Protein AF-A0A7Y3CES5-F1 (afdb_monomer)

Radius of gyration: 18.07 Å; Cα contacts (8 Å, |Δi|>4): 49; chains: 1; bounding box: 39×51×38 Å

Foldseek 3Di:
DLVVVLVVVLLVVDALVVVVVPDPDDDPLLVVLVVVVVVCVVVVHDDLVSVLVNCVRPVVDRPVVSVVCVVPDDDDDPVVCVVVVVCCVVVPPPPPPDDD

Sequence (100 aa):
SRNHTVGKKIGEGMKLKEILSEMHMVAEGVKTSKSVYNLSRKLDVEMPISHEMYHILYDDLSPKEALHRLMTRGLKNELDELCWRRNKSYLLRSQSFTGL

Secondary structure (DSSP, 8-state):
-HHHHHHHHHHTT--HHHHHHH-SS--HHHHHHHHHHHHHHHTT---HHHHHHHHHHHS---HHHHHHHHHTSPPPPGGGGGGGGG-TTSSSSSS-----

pLDDT: mean 81.35, std 19.29, range [38.53, 96.81]

Structure (mmCIF, N/CA/C/O backbone):
data_AF-A0A7Y3CES5-F1
#
_entry.id   AF-A0A7Y3CES5-F1
#
loop_
_atom_site.group_PDB
_atom_site.id
_atom_site.type_symbol
_atom_site.label_atom_id
_atom_site.label_alt_id
_atom_site.label_comp_id
_atom_site.label_asym_id
_atom_site.label_entity_id
_atom_site.label_seq_id
_atom_site.pdbx_PDB_ins_code
_atom_site.Cartn_x
_atom_site.Cartn_y
_atom_site.Cartn_z
_atom_site.occupancy
_atom_site.B_iso_or_equiv
_atom_site.auth_seq_id
_atom_site.auth_comp_id
_atom_site.auth_asym_id
_atom_site.auth_atom_id
_atom_site.pdbx_PDB_model_num
ATOM 1 N N . SER A 1 1 ? 2.775 9.938 12.852 1.00 85.75 1 SER A N 1
ATOM 2 C CA . SER A 1 1 ? 1.918 10.657 11.879 1.00 85.75 1 SER A CA 1
ATOM 3 C C . SER A 1 1 ? 0.641 9.859 11.644 1.00 85.75 1 SER A C 1
ATOM 5 O O . SER A 1 1 ? 0.624 8.674 11.955 1.00 85.75 1 SER A O 1
ATOM 7 N N . ARG A 1 2 ? -0.414 10.468 11.083 1.00 90.69 2 ARG A N 1
ATOM 8 C CA . ARG A 1 2 ? -1.663 9.755 10.739 1.00 90.69 2 ARG A CA 1
ATOM 9 C C . ARG A 1 2 ? -1.408 8.540 9.832 1.00 90.69 2 ARG A C 1
ATOM 11 O O . ARG A 1 2 ? -1.966 7.476 10.067 1.00 90.69 2 ARG A O 1
ATOM 18 N N . ASN A 1 3 ? -0.481 8.678 8.879 1.00 93.31 3 ASN A N 1
ATOM 19 C CA . ASN A 1 3 ? -0.053 7.590 7.992 1.00 93.31 3 ASN A CA 1
ATOM 20 C C . ASN A 1 3 ? 0.563 6.416 8.767 1.00 93.31 3 ASN A C 1
ATOM 22 O O . ASN A 1 3 ? 0.223 5.271 8.501 1.00 93.31 3 ASN A O 1
ATOM 26 N N . HIS A 1 4 ? 1.428 6.692 9.749 1.00 92.75 4 HIS A N 1
ATOM 27 C CA . HIS A 1 4 ? 2.039 5.642 10.569 1.00 92.75 4 HIS A CA 1
ATOM 28 C C . HIS A 1 4 ? 0.994 4.862 11.378 1.00 92.75 4 HIS A C 1
ATOM 30 O O . HIS A 1 4 ? 1.054 3.641 11.437 1.00 92.75 4 HIS A O 1
ATOM 36 N N . THR A 1 5 ? 0.009 5.550 11.967 1.00 93.62 5 THR A N 1
ATOM 37 C CA . THR A 1 5 ? -1.074 4.893 12.717 1.00 93.62 5 THR A CA 1
ATOM 38 C C . THR A 1 5 ? -1.908 3.978 11.822 1.00 93.62 5 THR A C 1
ATOM 40 O O . THR A 1 5 ? -2.170 2.841 12.201 1.00 93.62 5 THR A O 1
ATOM 43 N N . VAL A 1 6 ? -2.281 4.445 10.624 1.00 94.00 6 VAL A N 1
ATOM 44 C CA . VAL A 1 6 ? -2.992 3.618 9.634 1.00 94.00 6 VAL A CA 1
ATOM 45 C C . VAL A 1 6 ? -2.141 2.416 9.224 1.00 94.00 6 VAL A C 1
ATOM 47 O O . VAL A 1 6 ? -2.628 1.293 9.260 1.00 94.00 6 VAL A O 1
ATOM 50 N N . GLY A 1 7 ? -0.862 2.633 8.907 1.00 93.81 7 GLY A N 1
ATOM 51 C CA . GLY A 1 7 ? 0.058 1.559 8.527 1.00 93.81 7 GLY A CA 1
ATOM 52 C C . GLY A 1 7 ? 0.215 0.495 9.615 1.00 93.81 7 GLY A C 1
ATOM 53 O O . GLY A 1 7 ? 0.169 -0.693 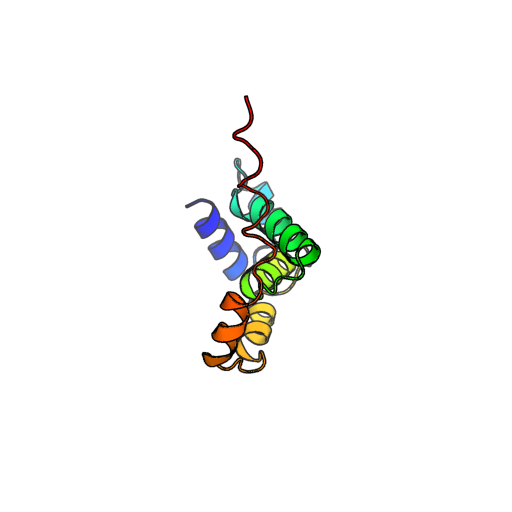9.312 1.00 93.81 7 GLY A O 1
ATOM 54 N N . LYS A 1 8 ? 0.323 0.907 10.885 1.00 95.06 8 LYS A N 1
ATOM 55 C CA . LYS A 1 8 ? 0.392 -0.016 12.023 1.00 95.06 8 LYS A CA 1
ATOM 56 C C . LYS A 1 8 ? -0.868 -0.885 12.123 1.00 95.06 8 LYS A C 1
ATOM 58 O O . LYS A 1 8 ? -0.742 -2.101 12.164 1.00 95.06 8 LYS A O 1
ATOM 63 N N . LYS A 1 9 ? -2.059 -0.278 12.083 1.00 94.38 9 LYS A N 1
ATOM 64 C CA . LYS A 1 9 ? -3.341 -1.004 12.159 1.00 94.38 9 LYS A CA 1
ATOM 65 C C . LYS A 1 9 ? -3.539 -1.981 10.995 1.00 94.38 9 LYS A C 1
ATOM 67 O O . LYS A 1 9 ? -4.001 -3.098 11.198 1.00 94.38 9 LYS A O 1
ATOM 72 N N . ILE A 1 10 ? -3.142 -1.586 9.783 1.00 94.56 10 ILE A N 1
ATOM 73 C CA . ILE A 1 10 ? -3.137 -2.485 8.617 1.00 94.56 10 ILE A CA 1
ATOM 74 C C . ILE A 1 10 ? -2.198 -3.674 8.857 1.00 94.56 10 ILE A C 1
ATOM 76 O O . ILE A 1 10 ? -2.561 -4.811 8.571 1.00 94.56 10 ILE A O 1
ATOM 80 N N . GLY A 1 11 ? -1.006 -3.428 9.408 1.00 93.19 11 GLY A N 1
ATOM 81 C CA . GLY A 1 11 ? -0.053 -4.482 9.767 1.00 93.19 11 GLY A CA 1
ATOM 82 C C . GLY A 1 11 ? -0.564 -5.435 10.854 1.00 93.19 11 GLY A C 1
ATOM 83 O O . GLY A 1 11 ? -0.204 -6.607 10.852 1.00 93.19 11 GLY A O 1
ATOM 84 N N . GLU A 1 12 ? -1.440 -4.955 11.737 1.00 93.81 12 GLU A N 1
ATOM 85 C CA . GLU A 1 12 ? -2.140 -5.754 12.754 1.00 93.81 12 GLU A CA 1
ATOM 86 C C . GLU A 1 12 ? -3.332 -6.549 12.177 1.00 93.81 12 GLU A C 1
ATOM 88 O O . GLU A 1 12 ? -3.945 -7.339 12.890 1.00 93.81 12 GLU A O 1
ATOM 93 N N . GLY A 1 13 ?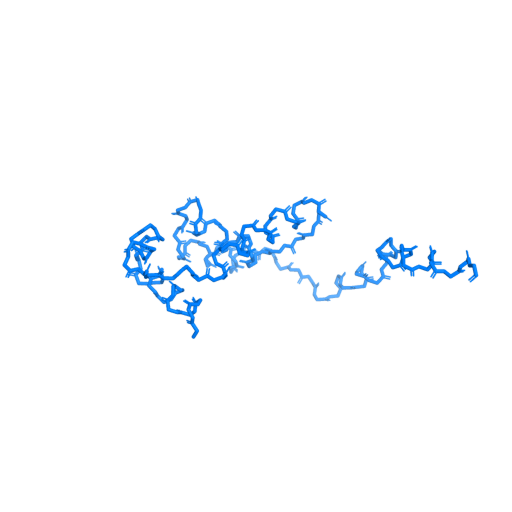 -3.636 -6.388 10.883 1.00 91.44 13 GLY A N 1
ATOM 94 C CA . GLY A 1 13 ? -4.666 -7.145 10.167 1.00 91.44 13 GLY A CA 1
ATOM 95 C C . GLY A 1 13 ? -6.012 -6.431 10.030 1.00 91.44 13 GLY A C 1
ATOM 96 O O . GLY A 1 13 ? -6.937 -7.008 9.458 1.00 91.44 13 GLY A O 1
ATOM 97 N N . MET A 1 14 ? -6.135 -5.187 10.503 1.00 93.06 14 MET A N 1
ATOM 98 C CA . MET A 1 14 ? -7.369 -4.413 10.352 1.00 93.06 14 MET A CA 1
ATOM 99 C C . MET A 1 14 ? -7.591 -3.995 8.896 1.00 93.06 14 MET A C 1
ATOM 101 O O . MET A 1 14 ? -6.657 -3.592 8.193 1.00 93.06 14 MET A O 1
ATOM 105 N N . LYS A 1 15 ? -8.849 -4.007 8.449 1.00 91.94 15 LYS A N 1
ATOM 106 C CA . LYS A 1 15 ? -9.211 -3.529 7.113 1.00 91.94 15 LYS A CA 1
ATOM 107 C C . LYS A 1 15 ? -9.230 -2.006 7.077 1.00 91.94 15 LY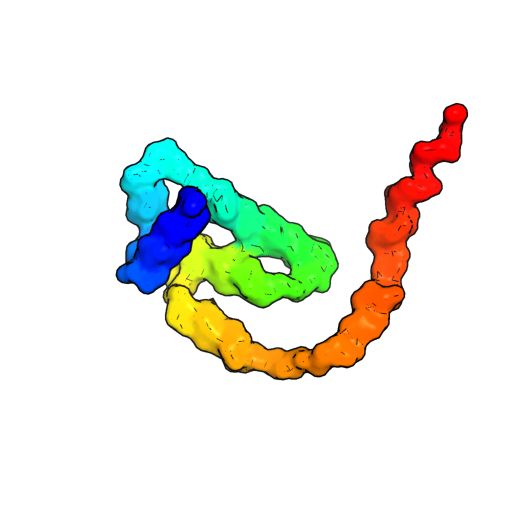S A C 1
ATOM 109 O O . LYS A 1 15 ? -9.668 -1.341 8.014 1.00 91.94 15 LYS A O 1
ATOM 114 N N . LEU A 1 16 ? -8.843 -1.431 5.936 1.00 91.75 16 LEU A N 1
ATOM 115 C CA . LEU A 1 16 ? -8.827 0.024 5.756 1.00 91.75 16 LEU A CA 1
ATOM 116 C C . LEU A 1 16 ? -10.187 0.668 6.071 1.00 91.75 16 LEU A C 1
ATOM 118 O O . LEU A 1 16 ? -10.231 1.728 6.686 1.00 91.75 16 LEU A O 1
ATOM 122 N N . LYS A 1 17 ? -11.296 0.023 5.689 1.00 91.44 17 LYS A N 1
ATOM 123 C CA . LYS A 1 17 ? -12.653 0.522 5.968 1.00 91.44 17 LYS A CA 1
ATOM 124 C C . LYS A 1 17 ? -12.926 0.664 7.469 1.00 91.44 17 LYS A C 1
ATOM 126 O O . LYS A 1 17 ? -13.474 1.682 7.877 1.00 91.44 17 LYS A O 1
ATOM 131 N N . GLU A 1 18 ? -12.506 -0.311 8.271 1.00 91.75 18 GLU A N 1
ATOM 132 C CA . GLU A 1 18 ? -12.663 -0.296 9.732 1.00 91.75 18 GLU A CA 1
ATOM 133 C C . GLU A 1 18 ? -11.833 0.840 10.334 1.00 91.75 18 GLU A C 1
ATOM 135 O O . GLU A 1 18 ? -12.353 1.688 11.056 1.00 91.75 18 GLU A O 1
ATOM 140 N N . ILE A 1 19 ? -10.569 0.947 9.917 1.00 92.00 19 ILE A N 1
ATOM 141 C CA . ILE A 1 19 ? -9.659 2.007 10.362 1.00 92.00 19 ILE A CA 1
ATOM 142 C C . ILE A 1 19 ? -10.231 3.396 10.051 1.00 92.00 19 ILE A C 1
ATOM 1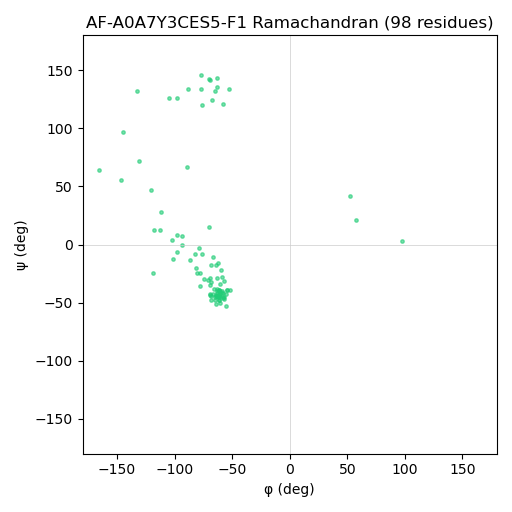44 O O . ILE A 1 19 ? -10.193 4.285 10.899 1.00 92.00 19 ILE A O 1
ATOM 148 N N . LEU A 1 20 ? -10.761 3.596 8.840 1.00 89.88 20 LEU A N 1
ATOM 149 C CA . LEU A 1 20 ? -11.350 4.871 8.432 1.00 89.88 20 LEU A CA 1
ATOM 150 C C . LEU A 1 20 ? -12.661 5.176 9.164 1.00 89.88 20 LEU A C 1
ATOM 152 O O . LEU A 1 20 ? -12.956 6.349 9.361 1.00 89.88 20 LEU A O 1
ATOM 156 N N . SER A 1 21 ? -13.422 4.160 9.581 1.00 90.44 21 SER A N 1
ATOM 157 C CA . SER A 1 21 ? -14.650 4.353 10.363 1.00 90.44 21 SER A CA 1
ATOM 158 C C . SER A 1 21 ? -14.378 4.814 11.800 1.00 90.44 21 SER A C 1
ATOM 160 O O . SER A 1 21 ? -15.154 5.582 12.359 1.00 90.44 21 SER A O 1
ATOM 162 N N . GLU A 1 22 ? -13.243 4.412 12.377 1.00 88.00 22 GLU A N 1
ATOM 163 C CA . GLU A 1 22 ? -12.815 4.825 13.720 1.00 88.00 22 GLU A CA 1
ATOM 164 C C . GLU A 1 22 ? -12.143 6.208 13.739 1.00 88.00 22 GLU A C 1
ATOM 166 O O . GLU A 1 22 ? -12.019 6.845 14.788 1.00 88.00 22 GLU A O 1
ATOM 171 N N . MET A 1 23 ? -11.650 6.677 12.591 1.00 82.69 23 MET A N 1
ATOM 172 C CA . MET A 1 23 ? -10.878 7.911 12.495 1.00 82.69 23 MET A CA 1
ATOM 173 C C . MET A 1 23 ? -11.748 9.087 12.049 1.00 82.69 23 MET A C 1
ATOM 175 O O . MET A 1 23 ? -12.311 9.088 10.963 1.00 82.69 23 MET A O 1
ATOM 179 N N . HIS A 1 24 ? -11.741 10.172 12.827 1.00 78.25 24 HIS A N 1
ATOM 180 C CA . HIS A 1 24 ? -12.376 11.436 12.424 1.00 78.25 24 HIS A CA 1
ATOM 181 C C . HIS A 1 24 ? -11.659 12.134 11.253 1.00 78.25 24 HIS A C 1
ATOM 183 O O . HIS A 1 24 ? -12.221 13.015 10.609 1.00 78.25 24 HIS A O 1
ATOM 189 N N . MET A 1 25 ? -10.404 11.767 10.973 1.00 78.31 25 MET A N 1
ATOM 190 C CA . MET A 1 25 ? -9.596 12.355 9.905 1.00 78.31 25 MET A CA 1
ATOM 191 C C . MET A 1 25 ? -8.912 11.273 9.074 1.00 78.31 25 MET A C 1
ATOM 193 O O . MET A 1 25 ? -8.250 10.387 9.613 1.00 78.31 25 MET A O 1
ATOM 197 N N . VAL A 1 26 ? -9.005 11.392 7.750 1.00 80.38 26 VAL A N 1
ATOM 198 C CA . VAL A 1 26 ? -8.361 10.470 6.806 1.00 80.38 26 VAL A CA 1
ATOM 199 C C . VAL A 1 26 ? -6.865 10.770 6.711 1.00 80.38 26 VAL A C 1
ATOM 201 O O . VAL A 1 26 ? -6.456 11.919 6.548 1.00 80.38 26 VAL A O 1
ATOM 204 N N . ALA A 1 27 ? -6.037 9.730 6.764 1.00 88.44 27 ALA A N 1
ATOM 205 C CA . ALA A 1 27 ? -4.606 9.851 6.521 1.00 88.44 27 ALA A CA 1
ATOM 206 C C . ALA A 1 27 ? -4.328 10.221 5.049 1.00 88.44 27 ALA A C 1
ATOM 208 O O . ALA A 1 27 ? -4.751 9.515 4.133 1.00 88.44 27 ALA A O 1
ATOM 209 N N . GLU A 1 28 ? -3.598 11.316 4.816 1.00 91.12 28 GLU A N 1
ATOM 210 C CA . GLU A 1 28 ? -3.271 11.833 3.474 1.00 91.12 28 GLU A CA 1
ATOM 211 C C . GLU A 1 28 ? -2.652 10.759 2.569 1.00 91.12 28 GLU A C 1
ATOM 213 O O . GLU A 1 28 ? -3.011 10.649 1.397 1.00 91.12 28 GLU A O 1
ATOM 218 N N . GLY A 1 29 ? -1.792 9.905 3.139 1.00 90.06 29 GLY A N 1
ATOM 219 C CA . GLY A 1 29 ? -1.106 8.829 2.427 1.00 90.06 29 GLY A CA 1
ATOM 220 C C . GLY A 1 29 ? -2.048 7.826 1.761 1.00 90.06 29 GLY A C 1
ATOM 221 O O . GLY A 1 29 ? -1.703 7.292 0.711 1.00 90.06 29 GLY A O 1
ATOM 222 N N . VAL A 1 30 ? -3.259 7.632 2.298 1.00 92.06 30 VAL A N 1
ATOM 223 C CA . VAL A 1 30 ? -4.271 6.748 1.698 1.00 92.06 30 VAL A CA 1
ATOM 224 C C . VAL A 1 30 ? -4.689 7.287 0.332 1.00 92.06 30 VAL A C 1
ATOM 226 O O . VAL A 1 30 ? -4.622 6.576 -0.671 1.00 92.06 30 VAL A O 1
ATOM 229 N N . LYS A 1 31 ? -5.057 8.572 0.260 1.00 91.88 31 LYS A N 1
ATOM 230 C CA . LYS A 1 31 ? -5.462 9.218 -0.998 1.00 91.88 31 LYS A CA 1
ATOM 231 C C . LYS A 1 31 ? -4.273 9.382 -1.945 1.00 91.88 31 LYS A C 1
ATOM 233 O O . LYS A 1 31 ? -4.392 9.096 -3.134 1.00 91.88 31 LYS A O 1
ATOM 238 N N . THR A 1 32 ? -3.120 9.786 -1.414 1.00 93.88 32 THR A N 1
ATOM 239 C CA . THR A 1 32 ? -1.899 9.988 -2.203 1.00 93.88 32 THR A CA 1
ATOM 240 C C . THR A 1 32 ? -1.427 8.697 -2.863 1.00 93.88 32 THR A C 1
ATOM 242 O O . THR A 1 32 ? -1.054 8.736 -4.031 1.00 93.88 32 THR A O 1
ATOM 245 N N . SER A 1 33 ? -1.510 7.549 -2.182 1.00 94.56 33 SER A N 1
ATOM 246 C CA . SER A 1 33 ? -1.146 6.245 -2.757 1.00 94.56 33 SER A CA 1
ATOM 247 C C . SER A 1 33 ? -1.920 5.948 -4.049 1.00 94.56 33 SER A C 1
ATOM 249 O O . SER A 1 33 ? -1.313 5.567 -5.048 1.00 94.56 33 SER A O 1
ATOM 251 N N . LYS A 1 34 ? -3.229 6.239 -4.088 1.00 95.56 34 LYS A N 1
ATOM 252 C CA . LYS A 1 34 ? -4.050 6.097 -5.303 1.00 95.56 34 LYS A CA 1
ATOM 253 C C . LYS A 1 34 ? -3.607 7.031 -6.426 1.00 95.56 34 LYS A C 1
ATOM 255 O O . LYS A 1 34 ? -3.501 6.609 -7.576 1.00 95.56 34 LYS A O 1
ATOM 260 N N . SER A 1 35 ? -3.334 8.294 -6.108 1.00 96.19 35 SER A N 1
ATOM 261 C CA . SER A 1 35 ? -2.855 9.264 -7.098 1.00 96.19 35 SER A CA 1
ATOM 262 C C . SER A 1 35 ? -1.496 8.868 -7.677 1.00 96.19 35 SER A C 1
ATOM 264 O O . SER A 1 35 ? -1.321 8.915 -8.892 1.00 96.19 35 SER A O 1
ATOM 266 N N . VAL A 1 36 ? -0.561 8.434 -6.827 1.00 96.19 36 VAL A N 1
ATOM 267 C CA . VAL A 1 36 ? 0.781 7.987 -7.233 1.00 96.19 36 VAL A CA 1
ATOM 268 C C . VAL A 1 36 ? 0.699 6.729 -8.093 1.00 96.19 36 VAL A C 1
ATOM 270 O O . VAL A 1 36 ? 1.319 6.690 -9.152 1.00 96.19 36 VAL A O 1
ATOM 273 N N . TYR A 1 37 ? -0.113 5.742 -7.705 1.00 96.81 37 TYR A N 1
ATOM 274 C CA . TYR A 1 37 ? -0.351 4.545 -8.514 1.00 96.81 37 TYR A CA 1
ATOM 275 C C . TYR A 1 37 ? -0.838 4.911 -9.922 1.00 96.81 37 TYR A C 1
ATOM 277 O O . TYR A 1 37 ? -0.207 4.557 -10.919 1.00 96.81 37 TYR A O 1
ATOM 285 N N . ASN A 1 38 ? -1.888 5.728 -10.011 1.00 96.12 38 ASN A N 1
ATOM 286 C CA . ASN A 1 38 ? -2.439 6.166 -11.292 1.00 96.12 38 ASN A CA 1
ATOM 287 C C . ASN A 1 38 ? -1.434 6.970 -12.128 1.00 96.12 38 ASN A C 1
ATOM 289 O O . ASN A 1 38 ? -1.389 6.816 -13.347 1.00 96.12 38 ASN A O 1
ATOM 293 N N . LEU A 1 39 ? -0.635 7.834 -11.498 1.00 96.38 39 LEU A N 1
ATOM 294 C CA . LEU A 1 39 ? 0.371 8.635 -12.193 1.00 96.38 39 LEU A CA 1
ATOM 295 C C . LEU A 1 39 ? 1.513 7.767 -12.724 1.00 96.38 39 LEU A C 1
ATOM 297 O O . LEU A 1 39 ? 1.896 7.914 -13.879 1.00 96.38 39 LEU A O 1
ATOM 301 N N . SER A 1 40 ? 2.011 6.833 -11.916 1.00 94.38 40 SER A N 1
ATOM 302 C CA . SER A 1 40 ? 3.082 5.915 -12.314 1.00 94.38 40 SER A CA 1
ATOM 303 C C . SER A 1 40 ? 2.688 5.081 -13.539 1.00 94.38 40 SER A C 1
ATOM 305 O O . SER A 1 40 ? 3.466 4.963 -14.477 1.00 94.38 40 SER A O 1
ATOM 307 N N . ARG A 1 41 ? 1.428 4.622 -13.601 1.00 94.25 41 ARG A N 1
ATOM 308 C CA . ARG A 1 41 ? 0.860 3.914 -14.759 1.00 94.25 41 ARG A CA 1
ATOM 309 C C . ARG A 1 41 ? 0.746 4.801 -15.999 1.00 94.25 41 ARG A C 1
ATOM 311 O O . ARG A 1 41 ? 0.973 4.326 -17.102 1.00 94.25 41 ARG A O 1
ATOM 318 N N . LYS A 1 42 ? 0.395 6.081 -15.830 1.00 94.69 42 LYS A N 1
ATOM 319 C CA . LYS A 1 42 ? 0.315 7.051 -16.937 1.00 94.69 42 LYS A CA 1
ATOM 320 C C . LYS A 1 42 ? 1.683 7.405 -17.516 1.00 94.69 42 LYS A C 1
ATOM 322 O O . LYS A 1 42 ? 1.771 7.684 -18.705 1.00 94.69 42 LYS A O 1
ATOM 327 N N . LEU A 1 43 ? 2.710 7.451 -16.672 1.00 94.44 43 LEU A N 1
ATOM 328 C CA . LEU A 1 43 ? 4.073 7.820 -17.060 1.00 94.44 43 LEU A CA 1
ATOM 329 C C . LEU A 1 43 ? 4.951 6.613 -17.413 1.00 94.44 43 LEU A C 1
ATOM 331 O O . LEU A 1 43 ? 6.117 6.809 -17.742 1.00 94.44 43 LEU A O 1
ATOM 335 N N . ASP A 1 44 ? 4.401 5.399 -17.326 1.00 91.06 44 ASP A N 1
ATOM 336 C CA . ASP A 1 44 ? 5.123 4.134 -17.495 1.00 91.06 44 ASP A CA 1
ATOM 337 C C . ASP A 1 44 ? 6.373 4.033 -16.596 1.00 91.06 44 ASP A C 1
ATOM 339 O O . ASP A 1 44 ? 7.453 3.609 -17.000 1.00 91.06 44 ASP A O 1
ATOM 343 N N . VAL A 1 45 ? 6.228 4.479 -15.342 1.00 89.94 45 VAL A N 1
ATOM 344 C CA . VAL A 1 45 ? 7.285 4.440 -14.324 1.00 89.94 45 VAL A CA 1
ATOM 345 C C . VAL A 1 45 ? 6.992 3.321 -13.334 1.00 89.94 45 VAL A C 1
ATOM 347 O O . VAL A 1 45 ? 5.931 3.277 -12.710 1.00 89.94 45 VAL A O 1
ATOM 350 N N . GLU A 1 46 ? 7.960 2.430 -13.138 1.00 86.75 46 GLU A N 1
ATOM 351 C CA . GLU A 1 46 ? 7.842 1.343 -12.172 1.00 86.75 46 GLU A CA 1
ATOM 352 C C . GLU A 1 46 ? 8.031 1.856 -10.735 1.00 86.75 46 GLU A C 1
ATOM 354 O O . GLU A 1 46 ? 9.089 2.373 -10.376 1.00 86.75 46 GLU A O 1
ATOM 359 N N . MET A 1 47 ? 7.010 1.685 -9.890 1.00 93.69 47 MET A N 1
ATOM 360 C CA . MET A 1 47 ? 7.026 2.094 -8.480 1.00 93.69 47 MET A CA 1
ATOM 361 C C . MET A 1 47 ? 6.546 0.948 -7.573 1.00 93.69 47 MET A C 1
ATOM 363 O O . MET A 1 47 ? 5.444 1.022 -7.025 1.00 93.69 47 MET A O 1
ATOM 367 N N . PRO A 1 48 ? 7.355 -0.111 -7.385 1.00 92.38 48 PRO A N 1
ATOM 368 C CA . PRO A 1 48 ? 6.921 -1.371 -6.769 1.00 92.38 48 PRO A CA 1
ATOM 369 C C . PRO A 1 48 ? 6.342 -1.177 -5.362 1.00 92.38 48 PRO A C 1
ATOM 371 O O . PRO A 1 48 ? 5.257 -1.659 -5.067 1.00 92.38 48 PRO A O 1
ATOM 374 N N . ILE A 1 49 ? 6.999 -0.385 -4.509 1.00 94.12 49 ILE A N 1
ATOM 375 C CA . ILE A 1 49 ? 6.526 -0.133 -3.138 1.00 94.12 49 ILE A CA 1
ATOM 376 C C . ILE A 1 49 ? 5.170 0.587 -3.154 1.00 94.12 49 ILE A C 1
ATOM 378 O O . ILE A 1 49 ? 4.260 0.227 -2.412 1.00 94.12 49 ILE A O 1
ATOM 382 N N . SER A 1 50 ? 5.009 1.605 -4.004 1.00 95.31 50 SER A N 1
ATOM 383 C CA . SER A 1 50 ? 3.754 2.359 -4.092 1.00 95.31 50 SER A CA 1
ATOM 384 C C . SER A 1 50 ? 2.612 1.532 -4.680 1.00 95.31 50 SER A C 1
ATOM 386 O O . SER A 1 50 ? 1.465 1.742 -4.289 1.00 95.31 50 SER A O 1
ATOM 388 N N . HIS A 1 51 ? 2.913 0.600 -5.589 1.00 95.88 51 HIS A N 1
ATOM 389 C CA . HIS A 1 51 ? 1.936 -0.331 -6.161 1.00 95.88 51 HIS A CA 1
ATOM 390 C C . HIS A 1 51 ? 1.448 -1.327 -5.120 1.00 95.88 51 HIS A C 1
ATOM 392 O O . HIS A 1 51 ? 0.246 -1.470 -4.938 1.00 95.88 51 HIS A O 1
ATOM 398 N N . GLU A 1 52 ? 2.354 -1.938 -4.363 1.00 96.00 52 GLU A N 1
ATOM 399 C CA . GLU A 1 52 ? 1.965 -2.861 -3.296 1.00 96.00 52 GLU A CA 1
ATOM 400 C C . GLU A 1 52 ? 1.153 -2.153 -2.203 1.00 96.00 52 GLU A C 1
ATOM 402 O O . GLU A 1 52 ? 0.136 -2.673 -1.750 1.00 96.00 52 GLU A O 1
ATOM 407 N N . MET A 1 53 ? 1.507 -0.911 -1.850 1.00 95.56 53 MET A N 1
ATOM 408 C CA . MET A 1 53 ? 0.687 -0.096 -0.942 1.00 95.56 53 MET A CA 1
ATOM 409 C C . MET A 1 53 ? -0.715 0.168 -1.500 1.00 95.56 53 MET A C 1
ATOM 411 O O . MET A 1 53 ? -1.686 0.118 -0.749 1.00 95.56 53 MET A O 1
ATOM 415 N N . TYR A 1 54 ? -0.839 0.428 -2.804 1.00 96.81 54 TYR A N 1
ATOM 416 C CA . TYR A 1 54 ? -2.143 0.571 -3.448 1.00 96.81 54 TYR A CA 1
ATOM 417 C C . TYR A 1 54 ? -2.955 -0.726 -3.341 1.00 96.81 54 TYR A C 1
ATOM 419 O O . TYR A 1 54 ? -4.105 -0.684 -2.911 1.00 96.81 54 TYR A O 1
ATOM 427 N N . HIS A 1 55 ? -2.352 -1.873 -3.653 1.00 96.44 55 HIS A N 1
ATOM 428 C CA . HIS A 1 55 ? -3.029 -3.169 -3.600 1.00 96.44 55 HIS A CA 1
ATOM 429 C C . HIS A 1 55 ? -3.478 -3.542 -2.181 1.00 96.44 55 HIS A C 1
ATOM 431 O O . HIS A 1 55 ? -4.594 -4.022 -2.001 1.00 96.44 55 HIS A O 1
ATOM 437 N N . ILE A 1 56 ? -2.663 -3.259 -1.160 1.00 95.50 56 ILE A N 1
ATOM 438 C CA . ILE A 1 56 ? -3.054 -3.455 0.245 1.00 95.50 56 ILE A CA 1
ATOM 439 C C . ILE A 1 56 ? -4.266 -2.582 0.605 1.00 95.50 56 ILE A C 1
ATOM 441 O O . ILE A 1 56 ? -5.194 -3.034 1.272 1.00 95.50 56 ILE A O 1
ATOM 445 N N . LEU A 1 57 ? -4.254 -1.312 0.191 1.00 94.69 57 LEU A N 1
ATOM 446 C CA . LEU A 1 57 ? -5.273 -0.337 0.583 1.00 94.69 57 LEU A CA 1
ATOM 447 C C . LEU A 1 57 ? -6.593 -0.486 -0.184 1.00 94.69 57 LEU A C 1
ATOM 449 O O . LEU A 1 57 ? -7.651 -0.213 0.382 1.00 94.69 57 LEU A O 1
ATOM 453 N N . TYR A 1 58 ? -6.536 -0.854 -1.464 1.00 95.00 58 TYR A N 1
ATOM 454 C CA . TYR A 1 58 ? -7.679 -0.774 -2.378 1.00 95.00 58 TYR A CA 1
ATOM 455 C C . TYR A 1 58 ? -8.122 -2.120 -2.949 1.00 95.00 58 TYR A C 1
ATOM 457 O O . TYR A 1 58 ? -9.302 -2.249 -3.270 1.00 95.00 58 TYR A O 1
ATOM 465 N N . ASP A 1 59 ? -7.227 -3.109 -3.016 1.00 94.88 59 ASP A N 1
ATOM 466 C CA . ASP A 1 59 ? -7.505 -4.428 -3.601 1.00 94.88 59 ASP A CA 1
ATOM 467 C C . ASP A 1 59 ? -7.503 -5.551 -2.548 1.00 94.88 59 ASP A C 1
ATOM 469 O O . ASP A 1 59 ? -7.486 -6.731 -2.890 1.00 94.88 59 ASP A O 1
ATOM 473 N N . ASP A 1 60 ? -7.523 -5.186 -1.260 1.00 91.62 60 ASP A N 1
ATOM 474 C CA . ASP A 1 60 ? -7.569 -6.107 -0.119 1.00 91.62 60 ASP A CA 1
ATOM 475 C C . ASP A 1 60 ? -6.405 -7.120 -0.055 1.00 91.62 60 ASP A C 1
ATOM 477 O O . ASP A 1 60 ? -6.502 -8.137 0.640 1.00 91.62 60 ASP A O 1
ATOM 481 N N . LEU A 1 61 ? -5.284 -6.826 -0.725 1.00 94.81 61 LEU A N 1
ATOM 482 C CA . LEU A 1 61 ? -4.082 -7.659 -0.689 1.00 94.81 61 LEU A CA 1
ATOM 483 C C . LEU A 1 61 ? -3.520 -7.720 0.735 1.00 94.81 61 LEU A C 1
ATOM 485 O O . LEU A 1 61 ? -3.389 -6.694 1.410 1.00 94.81 61 LEU A O 1
ATOM 489 N N . SER A 1 62 ? -3.141 -8.912 1.204 1.00 94.81 62 SER A N 1
ATOM 490 C CA . SER A 1 62 ? -2.578 -9.012 2.548 1.00 94.81 62 SER A CA 1
ATOM 491 C C . SER A 1 62 ? -1.187 -8.356 2.612 1.00 94.81 62 SER A C 1
ATOM 493 O O . SER A 1 62 ? -0.372 -8.530 1.698 1.00 94.81 62 SER A O 1
ATOM 495 N N . PRO A 1 63 ? -0.842 -7.652 3.711 1.00 94.31 63 PRO A N 1
ATOM 496 C CA . PRO A 1 63 ? 0.489 -7.057 3.868 1.00 94.31 63 PRO A CA 1
ATOM 497 C C . PRO A 1 63 ? 1.627 -8.080 3.763 1.00 94.31 63 PRO A C 1
ATOM 499 O O . PRO A 1 63 ? 2.715 -7.765 3.285 1.00 94.31 63 PRO A O 1
ATOM 502 N N . LYS A 1 64 ? 1.370 -9.325 4.184 1.00 94.31 64 LYS A N 1
ATOM 503 C CA . LYS A 1 64 ? 2.336 -10.424 4.112 1.00 94.31 64 LYS A CA 1
ATOM 504 C C . LYS A 1 64 ? 2.602 -10.860 2.670 1.00 94.31 64 LYS A C 1
ATOM 506 O O . LYS A 1 64 ? 3.758 -11.061 2.308 1.00 94.31 64 LYS A O 1
ATOM 511 N N . GLU A 1 65 ? 1.561 -10.987 1.849 1.00 94.94 65 GLU A N 1
ATOM 512 C CA . GLU A 1 65 ? 1.712 -11.307 0.424 1.00 94.94 65 GLU A CA 1
ATOM 513 C C . GLU A 1 65 ? 2.390 -10.171 -0.338 1.00 94.94 65 GLU A C 1
ATOM 515 O O . GLU A 1 65 ? 3.286 -10.427 -1.138 1.00 94.94 65 GLU A O 1
ATOM 520 N N . ALA A 1 66 ? 2.013 -8.924 -0.058 1.00 94.69 66 ALA A N 1
ATOM 521 C CA . ALA A 1 66 ? 2.646 -7.746 -0.638 1.00 94.69 66 ALA A CA 1
ATOM 522 C C . ALA A 1 66 ? 4.152 -7.700 -0.329 1.00 94.69 66 ALA A C 1
ATOM 524 O O . ALA A 1 66 ? 4.981 -7.522 -1.221 1.00 94.69 66 ALA A O 1
ATOM 525 N N . LEU A 1 67 ? 4.527 -7.950 0.931 1.00 94.31 67 LEU A N 1
ATOM 526 C CA . LEU A 1 67 ? 5.929 -8.055 1.327 1.00 94.31 67 LEU A CA 1
ATOM 527 C C . LEU A 1 67 ? 6.636 -9.197 0.589 1.00 94.31 67 LEU A C 1
ATOM 529 O O . LEU A 1 67 ? 7.732 -9.000 0.073 1.00 94.31 67 LEU A O 1
ATOM 533 N N . HIS A 1 68 ? 6.009 -10.372 0.502 1.00 95.00 68 HIS A N 1
ATOM 534 C CA . HIS A 1 68 ? 6.572 -11.500 -0.235 1.00 95.00 68 HIS A CA 1
ATOM 535 C C . HIS A 1 68 ? 6.848 -11.127 -1.698 1.00 95.00 68 HIS A C 1
ATOM 537 O O . HIS A 1 68 ? 7.957 -11.343 -2.170 1.00 95.00 68 HIS A O 1
ATOM 543 N N . ARG A 1 69 ? 5.895 -10.489 -2.391 1.0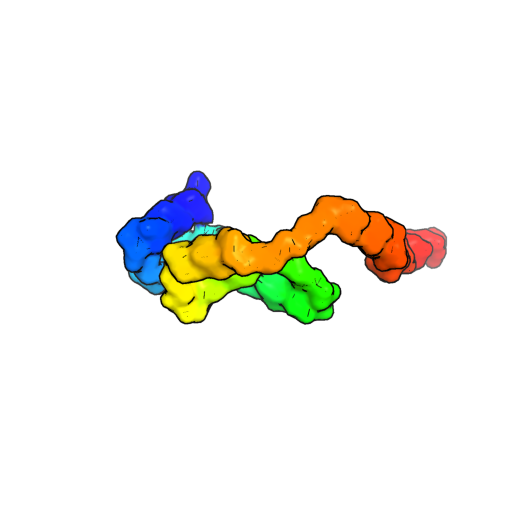0 93.94 69 ARG A N 1
ATOM 544 C CA . ARG A 1 69 ? 6.067 -10.019 -3.778 1.00 93.94 69 ARG A CA 1
ATOM 545 C C . ARG A 1 69 ? 7.241 -9.055 -3.936 1.00 93.94 69 ARG A C 1
ATOM 547 O O . ARG A 1 69 ? 7.993 -9.181 -4.899 1.00 93.94 69 ARG A O 1
ATOM 554 N N . LEU A 1 70 ? 7.420 -8.126 -2.993 1.00 92.69 70 LEU A N 1
ATOM 555 C CA . LEU A 1 70 ? 8.561 -7.202 -2.997 1.00 92.69 70 LEU A CA 1
ATOM 5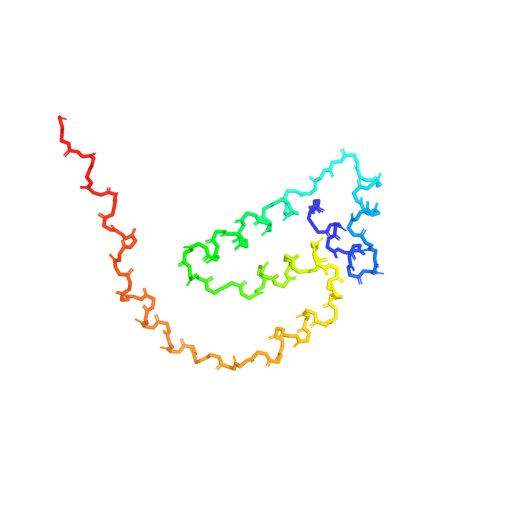56 C C . LEU A 1 70 ? 9.889 -7.942 -2.833 1.00 92.69 70 LEU A C 1
ATOM 558 O O . LEU A 1 70 ? 10.844 -7.640 -3.546 1.00 92.69 70 LEU A O 1
ATOM 562 N N . MET A 1 71 ? 9.938 -8.907 -1.914 1.00 92.25 71 MET A N 1
ATOM 563 C CA . MET A 1 71 ? 11.154 -9.654 -1.584 1.00 92.25 71 MET A CA 1
ATOM 564 C C . MET A 1 71 ? 11.534 -10.683 -2.653 1.00 92.25 71 MET A C 1
ATOM 566 O O . MET A 1 71 ? 12.715 -10.958 -2.835 1.00 92.25 71 MET A O 1
ATOM 570 N N . THR A 1 72 ? 10.559 -11.240 -3.374 1.00 90.94 72 THR A N 1
ATOM 571 C CA . THR A 1 72 ? 10.791 -12.199 -4.467 1.00 90.94 72 THR A CA 1
ATOM 572 C C . THR A 1 72 ? 10.863 -11.542 -5.840 1.00 90.94 72 THR A C 1
ATOM 574 O O . THR A 1 72 ? 10.870 -12.238 -6.857 1.00 90.94 72 THR A O 1
ATOM 577 N N . ARG A 1 73 ? 10.866 -10.206 -5.908 1.00 85.31 73 ARG A N 1
ATOM 578 C CA . ARG A 1 73 ? 11.008 -9.494 -7.176 1.00 85.31 73 ARG A CA 1
ATOM 579 C C . ARG A 1 73 ? 12.377 -9.804 -7.784 1.00 85.31 73 ARG A C 1
ATOM 581 O O . ARG A 1 73 ? 13.369 -9.916 -7.069 1.00 85.31 73 ARG A O 1
ATOM 588 N N . GLY A 1 74 ? 12.425 -9.916 -9.111 1.00 78.38 74 GLY A N 1
ATOM 589 C CA . GLY A 1 74 ? 13.682 -10.090 -9.835 1.00 78.38 74 GLY A CA 1
ATOM 590 C C . GLY A 1 74 ? 14.691 -9.005 -9.455 1.00 78.38 74 GLY A C 1
ATOM 591 O O . GLY A 1 74 ? 14.341 -7.823 -9.381 1.00 78.38 74 GLY A O 1
ATOM 592 N N . LEU A 1 75 ? 15.931 -9.419 -9.196 1.00 70.00 75 LEU A N 1
ATOM 593 C CA . LEU A 1 75 ? 17.040 -8.507 -8.937 1.00 70.00 75 LEU A CA 1
ATOM 594 C C . LEU A 1 75 ? 17.196 -7.571 -10.139 1.00 70.00 75 LEU A C 1
ATOM 596 O O . LEU A 1 75 ? 17.415 -8.025 -11.261 1.00 70.00 75 LEU A O 1
ATOM 600 N N . LYS A 1 76 ? 17.080 -6.264 -9.902 1.00 65.38 76 LYS A N 1
ATOM 601 C CA . LYS A 1 76 ? 17.558 -5.261 -10.854 1.00 65.38 76 LYS A CA 1
ATOM 602 C C . LYS A 1 76 ? 19.016 -4.970 -10.541 1.00 65.38 76 LYS A C 1
ATOM 604 O O . LYS A 1 76 ? 19.361 -4.781 -9.377 1.00 65.38 76 LYS A O 1
ATOM 609 N N . ASN A 1 77 ? 19.851 -4.933 -11.574 1.00 66.81 77 ASN A N 1
ATOM 610 C CA . ASN A 1 77 ? 21.229 -4.490 -11.427 1.00 66.81 77 ASN A CA 1
ATOM 611 C C . ASN A 1 77 ? 21.233 -3.010 -11.039 1.00 66.81 77 ASN A C 1
ATOM 613 O O . ASN A 1 77 ? 20.586 -2.198 -11.697 1.00 66.81 77 ASN A O 1
ATOM 617 N N . GLU A 1 78 ? 22.009 -2.644 -10.022 1.00 64.75 78 GLU A N 1
ATOM 618 C CA . GLU A 1 78 ? 22.185 -1.239 -9.617 1.00 64.75 78 GLU A CA 1
ATOM 619 C C . GLU A 1 78 ? 22.772 -0.380 -10.761 1.00 64.75 78 GLU A C 1
ATOM 621 O O . GLU A 1 78 ? 22.564 0.827 -10.819 1.00 64.75 78 GLU A O 1
ATOM 626 N N . LEU A 1 79 ? 23.446 -1.006 -11.734 1.00 59.25 79 LEU A N 1
ATOM 627 C CA . LEU A 1 79 ? 24.043 -0.349 -12.904 1.00 59.25 79 LEU A CA 1
ATOM 628 C C . LEU A 1 79 ? 23.066 -0.064 -14.062 1.00 59.25 79 LEU A C 1
ATOM 630 O O . LEU A 1 79 ? 23.435 0.665 -14.987 1.00 59.25 79 LEU A O 1
ATOM 634 N N . ASP A 1 80 ? 21.820 -0.553 -14.016 1.00 55.44 80 ASP A N 1
ATOM 635 C CA . ASP A 1 80 ? 20.791 -0.169 -15.003 1.00 55.44 80 ASP A CA 1
ATOM 636 C C . ASP A 1 80 ? 20.397 1.323 -14.891 1.00 55.44 80 ASP A C 1
ATOM 638 O O . ASP A 1 80 ? 19.764 1.888 -15.790 1.00 55.44 80 ASP A O 1
ATOM 642 N N . GLU A 1 81 ? 20.835 2.013 -13.829 1.00 54.34 81 GLU A N 1
ATOM 643 C CA . GLU A 1 81 ? 20.605 3.442 -13.596 1.00 54.34 81 GLU A CA 1
ATOM 644 C C . GLU A 1 81 ? 21.209 4.380 -14.656 1.00 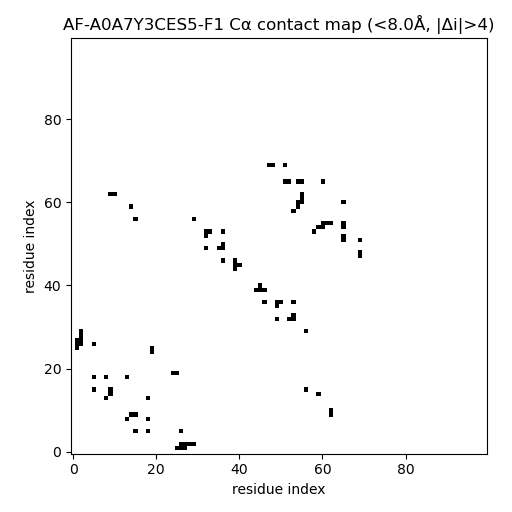54.34 81 GLU A C 1
ATOM 646 O O . GLU A 1 81 ? 20.762 5.524 -14.796 1.00 54.34 81 GLU A O 1
ATOM 651 N N . LEU A 1 82 ? 22.144 3.923 -15.499 1.00 53.12 82 LEU A N 1
ATOM 652 C CA . LEU A 1 82 ? 22.610 4.742 -16.629 1.00 53.12 82 LEU A CA 1
ATOM 653 C C . LEU A 1 82 ? 21.498 5.023 -17.659 1.00 53.12 82 LEU A C 1
ATOM 655 O O . LEU A 1 82 ? 21.605 5.985 -18.427 1.00 53.12 82 LEU A O 1
ATOM 659 N N . CYS A 1 83 ? 20.402 4.256 -17.643 1.00 49.31 83 CYS A N 1
ATOM 660 C CA . CYS A 1 83 ? 19.236 4.513 -18.486 1.00 49.31 83 CYS A CA 1
ATOM 661 C C . CYS A 1 83 ? 18.340 5.652 -17.951 1.00 49.31 83 CYS A C 1
ATOM 663 O O . CYS A 1 83 ? 17.719 6.355 -18.753 1.00 49.31 83 CYS A O 1
ATOM 665 N N . TRP A 1 84 ? 18.357 5.951 -16.639 1.00 50.06 84 TRP A N 1
ATOM 666 C CA . TRP A 1 84 ? 17.687 7.145 -16.087 1.00 50.06 84 TRP A CA 1
ATOM 667 C C . TRP A 1 84 ? 18.268 8.433 -16.690 1.00 50.06 84 TRP A C 1
ATOM 669 O O . TRP A 1 84 ? 17.543 9.376 -17.006 1.00 50.06 84 TRP A O 1
ATOM 679 N N . ARG A 1 85 ? 19.578 8.443 -16.982 1.00 42.97 85 ARG A N 1
ATOM 680 C CA . ARG A 1 85 ? 20.272 9.593 -17.586 1.00 42.97 85 ARG A CA 1
ATOM 681 C C . ARG A 1 85 ? 20.008 9.778 -19.090 1.00 42.97 85 ARG A C 1
ATOM 683 O O . ARG A 1 85 ? 20.416 10.799 -19.641 1.00 42.97 85 ARG A O 1
ATOM 690 N N . ARG A 1 86 ? 19.340 8.829 -19.767 1.00 43.03 86 ARG A N 1
ATOM 691 C CA . ARG A 1 86 ? 19.058 8.887 -21.221 1.00 43.03 86 ARG A CA 1
ATOM 692 C C . ARG A 1 86 ? 17.640 9.323 -21.579 1.00 43.03 86 ARG A C 1
ATOM 694 O O . ARG A 1 86 ? 17.429 9.704 -22.728 1.00 43.03 86 ARG A O 1
ATOM 701 N N . ASN A 1 87 ? 16.695 9.373 -20.639 1.00 44.78 87 ASN A N 1
ATOM 702 C CA . ASN A 1 87 ? 15.335 9.838 -20.933 1.00 44.78 87 ASN A CA 1
ATOM 703 C C . ASN A 1 87 ? 15.204 11.364 -20.747 1.00 44.78 87 ASN A C 1
ATOM 705 O O . ASN A 1 87 ? 14.522 11.876 -19.862 1.00 44.78 87 ASN A O 1
ATOM 709 N N . LYS A 1 88 ? 15.895 12.113 -21.617 1.00 43.50 88 LYS A N 1
ATOM 710 C CA . LYS A 1 88 ? 15.905 13.589 -21.694 1.00 43.50 88 LYS A CA 1
ATOM 711 C C . LYS A 1 88 ? 14.579 14.200 -22.193 1.00 43.50 88 LYS A C 1
ATOM 713 O O . LYS A 1 88 ? 14.555 15.366 -22.574 1.00 43.50 88 LYS A O 1
ATOM 718 N N . SER A 1 89 ? 13.482 13.446 -22.216 1.00 47.19 89 SER A N 1
ATOM 719 C CA . SER A 1 89 ? 12.170 13.913 -22.689 1.00 47.19 89 SER A CA 1
ATOM 720 C C . SER A 1 89 ? 11.404 14.723 -21.634 1.00 47.19 89 SER A C 1
ATOM 722 O O . SER A 1 89 ? 10.613 15.592 -21.993 1.00 47.19 89 SER A O 1
ATOM 724 N N . TYR A 1 90 ? 11.690 14.532 -20.341 1.00 48.31 90 TYR A N 1
ATOM 725 C CA . TYR A 1 90 ? 11.008 15.254 -19.255 1.00 48.31 90 TYR A CA 1
ATOM 726 C C . TYR A 1 90 ? 11.630 16.615 -18.894 1.00 48.31 90 TYR A C 1
ATOM 728 O O . TYR A 1 90 ? 10.987 17.418 -18.224 1.00 48.31 90 TYR A O 1
ATOM 736 N N . LEU A 1 91 ? 12.848 16.916 -19.361 1.00 44.81 91 LEU A N 1
ATOM 737 C CA . LEU A 1 91 ? 13.576 18.153 -19.022 1.00 44.81 91 LEU A CA 1
ATOM 738 C C . LEU A 1 91 ? 13.467 19.262 -20.085 1.00 44.81 91 LEU A C 1
ATOM 740 O O . LEU A 1 91 ? 13.909 20.380 -19.845 1.00 44.81 91 LEU A O 1
ATOM 744 N N . LEU A 1 92 ? 12.857 18.988 -21.244 1.00 42.62 92 LEU A N 1
ATOM 745 C CA . LEU A 1 92 ? 12.744 19.949 -22.353 1.00 42.62 92 LEU A CA 1
ATOM 746 C C . LEU A 1 92 ? 11.398 20.691 -22.421 1.00 42.62 92 LEU A C 1
ATOM 748 O O . LEU A 1 92 ? 11.158 21.422 -23.375 1.00 42.62 92 LEU A O 1
ATOM 752 N N . ARG A 1 93 ? 10.520 20.551 -21.418 1.00 43.12 93 ARG A N 1
ATOM 753 C CA . ARG A 1 93 ? 9.196 21.207 -21.420 1.00 43.12 93 ARG A CA 1
ATOM 754 C C . ARG A 1 93 ? 9.078 22.453 -20.535 1.00 43.12 93 ARG A C 1
ATOM 756 O O . ARG A 1 93 ? 7.995 23.019 -20.453 1.00 43.12 93 ARG A O 1
ATOM 763 N N . SER A 1 94 ? 10.167 22.902 -19.908 1.00 44.56 94 SER A N 1
ATOM 764 C CA . SER A 1 94 ? 10.188 24.081 -19.023 1.00 44.56 94 SER A CA 1
ATOM 765 C C . SER A 1 94 ? 11.095 25.230 -19.494 1.00 44.56 94 SER A C 1
ATOM 767 O O . SER A 1 94 ? 11.310 26.168 -18.737 1.00 44.56 94 SER A O 1
ATOM 769 N N . GLN A 1 95 ? 11.586 25.212 -20.741 1.00 44.62 95 GLN A N 1
ATOM 770 C CA . GLN A 1 95 ? 12.341 26.335 -21.337 1.00 44.62 95 GLN A CA 1
ATOM 771 C C . GLN A 1 95 ? 11.599 27.047 -22.481 1.00 44.62 95 GLN A C 1
ATOM 773 O O . GLN A 1 95 ? 12.211 27.633 -23.367 1.00 44.62 95 GLN A O 1
ATOM 778 N N . SER A 1 96 ? 10.267 27.035 -22.469 1.00 46.00 96 SER A N 1
ATOM 779 C CA . SER A 1 96 ? 9.451 27.816 -23.414 1.00 46.00 96 SER A CA 1
ATOM 780 C C . SER A 1 96 ? 8.549 28.800 -22.671 1.00 46.00 96 SER A C 1
ATOM 782 O O . SER A 1 96 ? 7.352 28.863 -22.927 1.00 46.00 96 SER A O 1
ATOM 784 N N . PHE A 1 97 ? 9.110 29.530 -21.703 1.00 48.38 97 PHE A N 1
ATOM 785 C CA . PHE A 1 97 ? 8.410 30.635 -21.045 1.00 48.38 97 PHE A CA 1
ATOM 786 C C . PHE A 1 97 ? 9.366 31.764 -20.640 1.00 48.38 97 PHE A C 1
ATOM 788 O O . PHE A 1 97 ? 9.435 32.165 -19.488 1.00 48.38 97 PHE A O 1
ATOM 795 N N . THR A 1 98 ? 10.118 32.274 -21.611 1.00 47.75 98 THR A N 1
ATOM 796 C CA . THR A 1 98 ? 10.628 33.653 -21.598 1.00 47.75 98 THR A CA 1
ATOM 797 C C . THR A 1 98 ? 10.621 34.132 -23.040 1.00 47.75 98 THR A C 1
ATOM 799 O O . THR A 1 98 ? 11.498 33.785 -23.829 1.00 47.75 98 THR A O 1
ATOM 802 N N . GLY A 1 99 ? 9.562 34.847 -23.391 1.00 46.59 99 GLY A N 1
ATOM 803 C CA . GLY A 1 99 ? 9.318 35.400 -24.713 1.00 46.59 99 GLY A CA 1
ATOM 804 C C . GLY A 1 99 ? 8.200 36.425 -24.615 1.00 46.59 99 GLY A C 1
ATOM 805 O O . GLY A 1 99 ? 7.112 36.176 -25.122 1.00 46.59 99 GLY A O 1
ATOM 806 N N . LEU A 1 100 ? 8.475 37.495 -23.866 1.00 38.53 100 LEU A N 1
ATOM 807 C CA . LEU A 1 100 ? 7.922 38.849 -23.963 1.00 38.53 100 LEU A CA 1
ATOM 808 C C . LEU A 1 100 ? 8.808 39.772 -23.122 1.00 38.53 100 LEU A C 1
ATOM 810 O O . LEU A 1 100 ? 9.026 39.434 -21.936 1.00 38.53 100 LEU A O 1
#

Solvent-accessible surface area (backbone atoms only — not comparable to full-atom values): 6268 Å² total; per-residue (Å²): 103,63,49,55,55,54,51,51,44,44,72,74,67,48,52,63,69,59,58,53,71,75,39,96,66,84,37,65,57,65,61,47,32,53,54,50,42,56,46,28,66,75,68,73,47,92,49,69,71,48,42,41,53,32,35,39,68,75,66,72,42,51,70,67,56,44,49,46,54,65,73,70,48,81,86,74,65,85,75,61,54,67,56,70,77,66,63,67,74,79,74,69,77,79,80,83,82,85,89,130

Mean predicted aligned error: 10.3 Å

Nearest PDB structures (foldseek):
  1n1e-assembly1_B  TM=9.343E-01  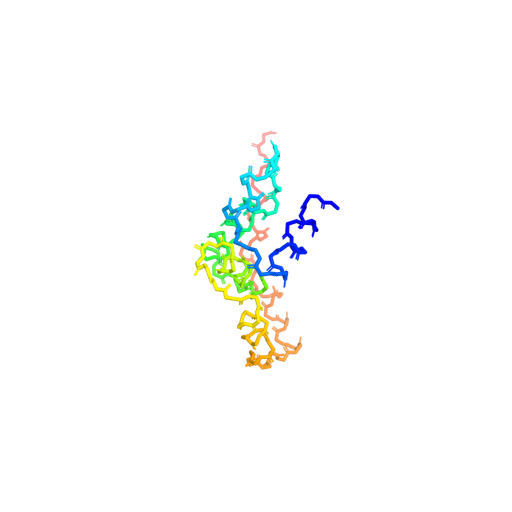e=1.860E-04  Leishmania mexic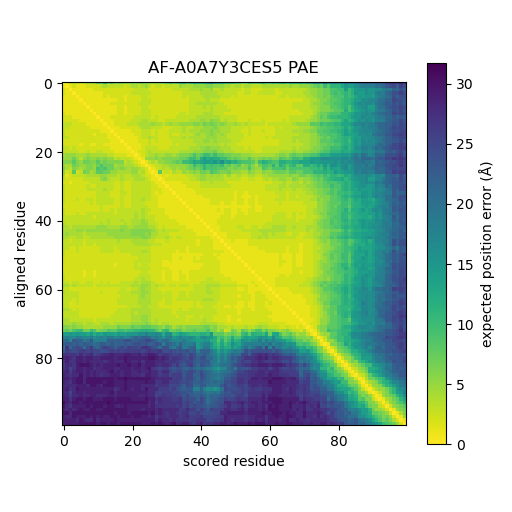ana
  1evy-assembly1_A  TM=9.449E-01  e=4.030E-04  Leishmania mexicana
  1z82-assembly1_B  TM=9.605E-01  e=5.301E-03  Thermotoga maritima MSB8
  3k96-assembly1_B  TM=9.245E-01  e=8.875E-03  Coxiella burnetii RSA 493